Protein AF-A0A819V2S2-F1 (afdb_monomer_lite)

pLDDT: mean 84.73, std 11.16, range [40.34, 95.31]

Foldseek 3Di:
DPDFDWDADPVVRFIETEDLDDDDPDDDDPVVDPDDPVVDPDDDPVPDDPDDDLVVQWDDQDDPGHDHCPVVSVVVRVVSSVD

Radius of gyration: 17.77 Å; chains: 1; bounding box: 40×46×38 Å

Secondary structure (DSSP, 8-state):
-----EEE-TTT--EEE-------SSPPPGGG-S--TTSS----GGGS-S----GGGSPPPP--TTSS-HHHHHHHHHHHHH-

Structure (mmCIF, N/CA/C/O backbone):
data_AF-A0A819V2S2-F1
#
_entry.id   AF-A0A819V2S2-F1
#
loop_
_atom_site.group_PDB
_atom_site.id
_atom_site.type_symbol
_atom_site.label_atom_id
_atom_site.label_alt_id
_atom_site.label_comp_id
_atom_site.label_asym_id
_atom_site.label_entity_id
_atom_site.label_seq_id
_atom_site.pdbx_PDB_ins_code
_atom_site.Cartn_x
_atom_site.Cartn_y
_atom_site.Cartn_z
_atom_site.occupancy
_atom_site.B_iso_or_equiv
_atom_site.auth_seq_id
_atom_site.auth_comp_id
_atom_site.auth_asym_id
_atom_site.auth_atom_id
_atom_site.pdbx_PDB_model_num
ATOM 1 N N . MET A 1 1 ? 28.121 0.724 -7.976 1.00 40.34 1 MET A N 1
ATOM 2 C CA . MET A 1 1 ? 26.809 0.318 -8.534 1.00 40.34 1 MET A CA 1
ATOM 3 C C . MET A 1 1 ? 25.837 0.209 -7.366 1.00 40.34 1 MET A C 1
ATOM 5 O O . MET A 1 1 ? 26.158 -0.551 -6.460 1.00 40.34 1 MET A O 1
ATOM 9 N N . PRO A 1 2 ? 24.728 0.968 -7.304 1.00 53.59 2 PRO A N 1
ATOM 10 C CA . PRO A 1 2 ? 23.766 0.817 -6.213 1.00 53.59 2 PRO A CA 1
ATOM 11 C C . PRO A 1 2 ? 23.198 -0.609 -6.218 1.00 53.59 2 PRO A C 1
ATOM 13 O O . PRO A 1 2 ? 22.835 -1.132 -7.276 1.00 53.59 2 PRO A O 1
ATOM 16 N N . VAL A 1 3 ? 23.164 -1.247 -5.047 1.00 57.47 3 VAL A N 1
ATOM 17 C CA . VAL A 1 3 ? 22.623 -2.600 -4.868 1.00 57.47 3 VAL A CA 1
ATOM 18 C C . VAL A 1 3 ? 21.146 -2.570 -5.245 1.00 57.47 3 VAL A C 1
ATOM 20 O O . VAL A 1 3 ? 20.350 -1.844 -4.651 1.00 57.47 3 VAL A O 1
ATOM 23 N N . ARG A 1 4 ? 20.776 -3.323 -6.281 1.00 68.00 4 ARG A N 1
ATOM 24 C CA . ARG A 1 4 ? 19.381 -3.442 -6.695 1.00 68.00 4 ARG A CA 1
ATOM 25 C C . ARG A 1 4 ? 18.711 -4.499 -5.818 1.00 68.00 4 ARG A C 1
ATOM 27 O O . ARG A 1 4 ? 18.936 -5.690 -6.011 1.00 68.00 4 ARG A O 1
ATOM 34 N N . THR A 1 5 ? 17.922 -4.056 -4.846 1.00 85.81 5 THR A N 1
ATOM 35 C CA . THR A 1 5 ? 17.172 -4.942 -3.945 1.00 85.81 5 THR A CA 1
ATOM 36 C C . THR A 1 5 ? 15.851 -5.367 -4.594 1.00 85.81 5 THR A C 1
ATOM 38 O O . THR A 1 5 ? 15.119 -4.530 -5.128 1.00 85.81 5 THR A O 1
ATOM 41 N N . TYR A 1 6 ? 15.536 -6.663 -4.542 1.00 89.12 6 TYR A N 1
ATOM 42 C CA . TYR A 1 6 ? 14.322 -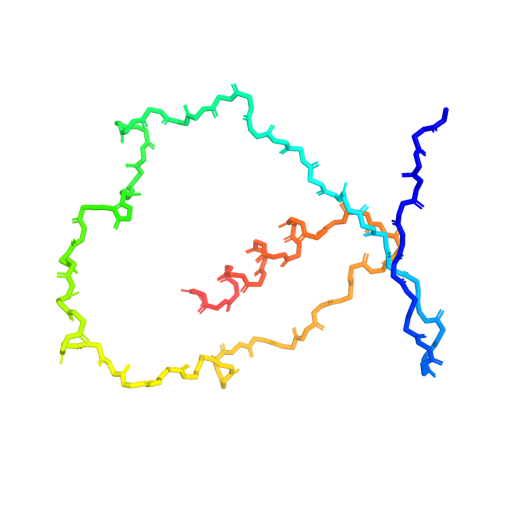7.243 -5.122 1.00 89.12 6 TYR A CA 1
ATOM 43 C C . TYR A 1 6 ? 13.653 -8.226 -4.157 1.00 89.12 6 TYR A C 1
ATOM 45 O O . TYR A 1 6 ? 14.334 -8.873 -3.362 1.00 89.12 6 TYR A O 1
ATOM 53 N N . LEU A 1 7 ? 12.333 -8.374 -4.277 1.00 90.19 7 LEU A N 1
ATOM 54 C CA . LEU A 1 7 ? 11.580 -9.503 -3.729 1.00 90.19 7 LEU A CA 1
ATOM 55 C C . LEU A 1 7 ? 11.229 -10.475 -4.850 1.00 90.19 7 LEU A C 1
ATOM 57 O O . LEU A 1 7 ? 10.917 -10.057 -5.965 1.00 90.19 7 LEU A O 1
ATOM 61 N N . ILE A 1 8 ? 11.248 -11.767 -4.532 1.00 91.81 8 ILE A N 1
ATOM 62 C CA . ILE A 1 8 ? 10.859 -12.835 -5.453 1.00 91.81 8 ILE A CA 1
ATOM 63 C C . ILE A 1 8 ? 9.718 -13.617 -4.814 1.00 91.81 8 ILE A C 1
ATOM 65 O O . ILE A 1 8 ? 9.879 -14.192 -3.735 1.00 91.81 8 ILE A O 1
ATOM 69 N N . ASN A 1 9 ? 8.574 -13.664 -5.490 1.00 92.19 9 ASN A N 1
ATOM 70 C CA . ASN A 1 9 ? 7.505 -14.583 -5.132 1.00 92.19 9 ASN A CA 1
ATOM 71 C C . ASN A 1 9 ? 7.886 -15.984 -5.627 1.00 92.19 9 ASN A C 1
ATOM 73 O O . ASN A 1 9 ? 7.939 -16.227 -6.827 1.00 92.19 9 ASN A O 1
ATOM 77 N N . ARG A 1 10 ? 8.151 -16.915 -4.705 1.00 94.12 10 ARG A N 1
ATOM 78 C CA . ARG A 1 10 ? 8.606 -18.276 -5.047 1.00 94.12 10 ARG A CA 1
ATOM 79 C C . ARG A 1 10 ? 7.531 -19.154 -5.691 1.00 94.12 10 ARG A C 1
ATOM 81 O O . ARG A 1 1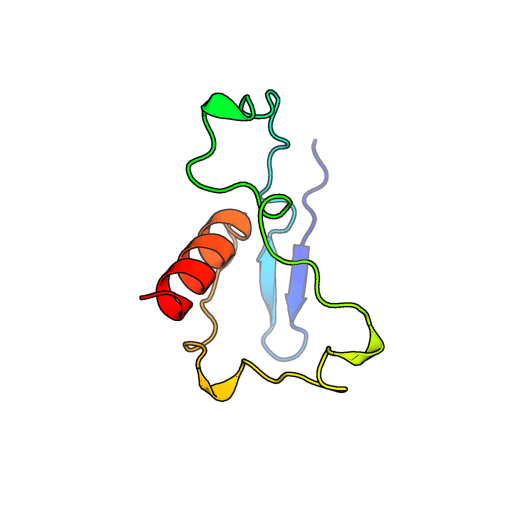0 ? 7.877 -20.153 -6.305 1.00 94.12 10 ARG A O 1
ATOM 88 N N . LEU A 1 11 ? 6.255 -18.807 -5.541 1.00 95.25 11 LEU A N 1
ATOM 89 C CA . LEU A 1 11 ? 5.147 -19.559 -6.134 1.00 95.25 11 LEU A CA 1
ATOM 90 C C . LEU A 1 11 ? 4.909 -19.146 -7.589 1.00 95.25 11 LEU A C 1
ATOM 92 O O . LEU A 1 11 ? 4.592 -19.988 -8.420 1.00 95.25 11 LEU A O 1
ATOM 96 N N . THR A 1 12 ? 5.076 -17.859 -7.901 1.00 93.69 12 THR A N 1
ATOM 97 C CA . THR A 1 12 ? 4.781 -17.303 -9.235 1.00 93.69 12 THR A CA 1
ATOM 98 C C . THR A 1 12 ? 6.024 -16.924 -10.037 1.00 93.69 12 THR A C 1
ATOM 100 O O . THR A 1 12 ? 5.912 -16.570 -11.205 1.00 93.69 12 THR A O 1
ATOM 103 N N . ASN A 1 13 ? 7.208 -16.955 -9.419 1.00 92.75 13 ASN A N 1
ATOM 104 C CA . ASN A 1 13 ? 8.461 -16.390 -9.935 1.00 92.75 13 ASN A CA 1
ATOM 105 C C . ASN A 1 13 ? 8.395 -14.889 -10.279 1.00 92.75 13 ASN A C 1
ATOM 107 O O . ASN A 1 13 ? 9.288 -14.365 -10.947 1.00 92.75 13 ASN A O 1
ATOM 111 N N . ALA A 1 14 ? 7.369 -14.172 -9.807 1.00 91.19 14 ALA A N 1
ATOM 112 C CA . ALA A 1 14 ? 7.274 -12.730 -9.987 1.00 91.19 14 ALA A CA 1
ATOM 113 C C . ALA A 1 14 ? 8.395 -12.010 -9.220 1.00 91.19 14 ALA A C 1
ATOM 115 O O . ALA A 1 14 ? 8.724 -12.370 -8.086 1.00 91.19 14 ALA A O 1
ATOM 116 N N . ILE A 1 15 ? 8.967 -10.979 -9.847 1.00 91.62 15 ILE A N 1
ATOM 117 C CA . ILE A 1 15 ? 10.063 -10.175 -9.297 1.00 91.62 15 ILE A CA 1
ATOM 118 C C . ILE A 1 15 ? 9.568 -8.750 -9.080 1.00 91.62 15 ILE A C 1
ATOM 120 O O . ILE A 1 15 ? 9.147 -8.094 -10.030 1.00 91.62 15 ILE A O 1
ATOM 124 N N . TYR A 1 16 ? 9.728 -8.244 -7.863 1.00 90.44 16 TYR A N 1
ATOM 125 C CA . TYR A 1 16 ? 9.339 -6.889 -7.484 1.00 90.44 16 TYR A CA 1
ATOM 126 C C . TYR A 1 16 ? 10.572 -6.076 -7.107 1.00 90.44 16 TYR A C 1
ATOM 128 O O . TYR A 1 16 ? 11.402 -6.524 -6.312 1.00 90.44 16 TYR A O 1
ATOM 136 N N . ARG A 1 17 ? 10.717 -4.877 -7.679 1.00 90.12 17 ARG A N 1
ATOM 137 C CA . ARG A 1 17 ? 11.818 -3.967 -7.332 1.00 90.12 17 ARG A CA 1
ATOM 138 C C . ARG A 1 17 ? 11.499 -3.239 -6.030 1.00 90.12 17 ARG A C 1
ATOM 140 O O . ARG A 1 17 ? 10.431 -2.648 -5.895 1.00 90.12 17 ARG A O 1
ATOM 147 N N . LEU A 1 18 ? 12.456 -3.239 -5.108 1.00 86.44 18 LEU A N 1
ATOM 148 C CA . LEU A 1 18 ? 12.358 -2.513 -3.846 1.00 86.44 18 LEU A CA 1
ATOM 149 C C . LEU A 1 18 ? 13.029 -1.140 -3.921 1.00 86.44 18 LEU A C 1
ATOM 151 O O . LEU A 1 18 ? 13.787 -0.844 -4.849 1.00 86.44 18 LEU A O 1
ATOM 155 N N . ASN A 1 19 ? 12.753 -0.322 -2.904 1.00 85.56 19 ASN A N 1
ATOM 156 C CA . ASN A 1 19 ? 13.363 0.992 -2.680 1.00 85.56 19 ASN A CA 1
ATOM 157 C C . ASN A 1 19 ? 13.018 2.030 -3.762 1.00 85.56 19 ASN A C 1
ATOM 159 O O . ASN A 1 19 ? 13.862 2.809 -4.191 1.00 85.56 19 ASN A O 1
ATOM 163 N N . GLY A 1 20 ? 11.757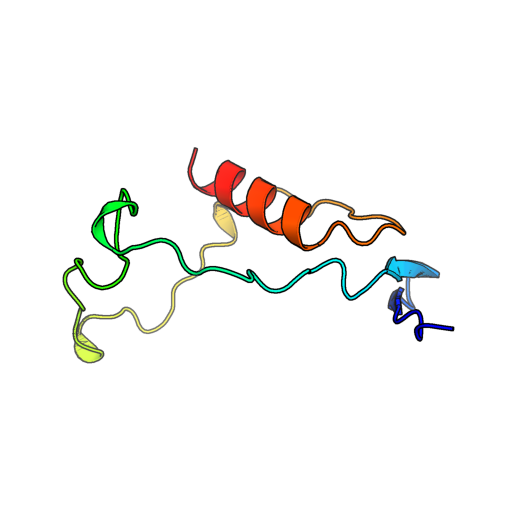 2.039 -4.198 1.00 84.75 20 GLY A N 1
ATOM 164 C CA . GLY A 1 20 ? 11.157 3.090 -5.026 1.00 84.75 20 GLY A CA 1
ATOM 165 C C . GLY A 1 20 ? 10.763 4.343 -4.239 1.00 84.75 20 GLY A C 1
ATOM 166 O O . GLY A 1 20 ? 9.658 4.852 -4.414 1.00 84.75 20 GLY A O 1
ATOM 167 N N . ILE A 1 21 ? 11.610 4.762 -3.299 1.00 89.81 21 ILE A N 1
ATOM 168 C CA . ILE A 1 21 ? 11.342 5.853 -2.364 1.00 89.81 21 ILE A CA 1
ATOM 169 C C . ILE A 1 21 ? 12.542 6.788 -2.302 1.00 89.81 21 ILE A C 1
ATOM 171 O O . ILE A 1 21 ? 13.688 6.341 -2.280 1.00 89.81 21 ILE A O 1
ATOM 175 N N . GLU A 1 22 ? 12.252 8.080 -2.244 1.00 89.19 22 GLU A N 1
ATOM 176 C CA . GLU A 1 22 ? 13.213 9.133 -1.961 1.00 89.19 22 GLU A CA 1
ATOM 177 C C . GLU A 1 22 ? 12.742 9.853 -0.691 1.00 89.19 22 GLU A C 1
ATOM 179 O O . GLU A 1 22 ? 11.557 10.196 -0.603 1.00 89.19 22 GLU A O 1
ATOM 184 N N . PRO A 1 23 ? 13.603 10.025 0.328 1.00 86.94 23 PRO A N 1
ATOM 185 C CA . PRO A 1 23 ? 13.249 10.805 1.505 1.00 86.94 23 PRO A CA 1
ATOM 186 C C . PRO A 1 23 ? 12.871 12.231 1.110 1.00 86.94 23 PRO A C 1
ATOM 188 O O . PRO A 1 23 ? 13.518 12.835 0.257 1.00 86.94 23 PRO A O 1
ATOM 191 N N . SER A 1 24 ? 11.855 12.798 1.759 1.00 87.31 24 SER A N 1
ATOM 192 C CA . SER A 1 24 ? 11.580 14.221 1.573 1.00 87.31 24 SER A CA 1
ATOM 193 C C . SER A 1 24 ? 12.730 15.040 2.158 1.00 87.31 24 SER A C 1
ATOM 195 O O . SER A 1 24 ? 13.059 14.890 3.334 1.00 87.31 24 SER A O 1
ATOM 197 N N . HIS A 1 25 ? 13.322 15.921 1.353 1.00 86.56 25 HIS A N 1
ATOM 198 C CA . HIS A 1 25 ? 14.389 16.827 1.795 1.00 86.56 25 HIS A CA 1
ATOM 199 C C . HIS A 1 25 ? 13.862 18.035 2.579 1.00 86.56 25 HIS A C 1
ATOM 201 O O . HIS A 1 25 ? 14.627 18.719 3.254 1.00 86.56 25 HIS A O 1
ATOM 207 N N . GLN A 1 26 ? 12.554 18.283 2.508 1.00 85.94 26 GLN A N 1
ATOM 208 C CA . GLN A 1 26 ? 11.878 19.355 3.219 1.00 85.94 26 GLN A CA 1
ATOM 209 C C . GLN A 1 26 ? 10.574 18.810 3.796 1.00 85.94 26 GLN A C 1
ATOM 211 O O . GLN A 1 26 ? 9.770 18.202 3.085 1.00 85.94 26 GLN A O 1
ATOM 216 N N . MET A 1 27 ? 10.366 18.999 5.096 1.00 79.00 27 MET A N 1
ATOM 217 C CA . MET A 1 27 ? 9.037 18.808 5.664 1.00 79.00 27 MET A CA 1
ATOM 218 C C . MET A 1 27 ? 8.189 20.040 5.334 1.00 79.00 27 MET A C 1
ATOM 220 O O . MET A 1 27 ? 8.706 21.154 5.440 1.00 79.00 27 MET A O 1
ATOM 224 N N . PRO A 1 28 ? 6.921 19.868 4.926 1.00 78.69 28 PRO A N 1
ATOM 225 C CA . PRO A 1 28 ? 6.014 21.001 4.771 1.00 78.69 28 PRO A CA 1
ATOM 226 C C . PRO A 1 28 ? 5.878 21.739 6.107 1.00 78.69 28 PRO A C 1
ATOM 228 O O . PRO A 1 28 ? 5.905 21.106 7.171 1.00 78.69 28 PRO A O 1
ATOM 231 N N . HIS A 1 29 ? 5.740 23.066 6.065 1.00 82.12 29 HIS A N 1
ATOM 232 C CA . HIS A 1 29 ? 5.442 23.822 7.276 1.00 82.12 29 HIS A CA 1
ATOM 233 C C . HIS A 1 29 ? 4.038 23.456 7.768 1.00 82.12 29 HIS A C 1
ATOM 235 O O . HIS A 1 29 ? 3.186 23.034 6.985 1.00 82.12 29 HIS A O 1
ATOM 241 N N . LYS A 1 30 ? 3.778 23.584 9.078 1.00 75.81 30 LYS A N 1
ATOM 242 C CA . LYS A 1 30 ? 2.470 23.203 9.639 1.00 75.81 30 LYS A CA 1
ATOM 243 C C . LYS A 1 30 ? 1.345 24.023 8.999 1.00 75.81 30 LYS A C 1
ATOM 245 O O . LYS A 1 30 ? 0.281 23.468 8.753 1.00 75.81 30 LYS A O 1
ATOM 250 N N . GLU A 1 31 ? 1.596 25.295 8.691 1.00 81.38 31 GLU A N 1
ATOM 251 C CA . GLU A 1 31 ? 0.657 26.159 7.967 1.00 81.38 31 GLU A CA 1
ATOM 252 C C . GLU A 1 31 ? 0.315 25.688 6.542 1.00 81.38 31 GLU A C 1
ATOM 254 O O . GLU A 1 31 ? -0.769 25.998 6.055 1.00 81.38 31 GLU A O 1
ATOM 259 N N . ASP A 1 32 ? 1.184 24.902 5.896 1.00 80.25 32 ASP A N 1
ATOM 260 C CA . ASP A 1 32 ? 0.951 24.369 4.545 1.00 80.25 32 ASP A CA 1
ATOM 261 C C . ASP A 1 32 ? 0.090 23.094 4.560 1.00 80.25 32 ASP A C 1
ATOM 263 O O . ASP A 1 32 ? -0.379 22.623 3.518 1.00 80.25 32 ASP A O 1
ATOM 267 N N . LEU A 1 33 ? -0.108 22.491 5.737 1.00 76.62 33 LEU A N 1
ATOM 268 C CA . LEU A 1 33 ? -0.893 21.275 5.887 1.00 76.62 33 LEU A CA 1
ATOM 269 C C . LEU A 1 33 ? -2.383 21.622 5.938 1.00 76.62 33 LEU A C 1
ATOM 271 O O . LEU A 1 33 ? -2.856 22.246 6.882 1.00 76.62 33 LEU A O 1
ATOM 275 N N . GLN A 1 34 ? -3.155 21.114 4.972 1.00 70.62 34 GLN A N 1
ATOM 276 C CA . GLN A 1 34 ? -4.626 21.166 5.026 1.00 70.62 34 GLN A CA 1
ATOM 277 C C . GLN A 1 34 ? -5.185 20.476 6.281 1.00 70.62 34 GLN A C 1
ATOM 279 O O . GLN A 1 34 ? -6.265 20.819 6.754 1.00 70.62 34 GLN A O 1
ATOM 284 N N . GLN A 1 35 ? -4.452 19.491 6.807 1.00 66.12 35 GLN A N 1
ATOM 285 C CA . GLN A 1 35 ? -4.813 18.729 7.991 1.00 66.12 35 GLN A CA 1
ATOM 286 C C . GLN A 1 35 ? -3.538 18.213 8.670 1.00 66.12 35 GLN A C 1
ATOM 288 O O . GLN A 1 35 ? -2.731 17.528 8.040 1.00 66.12 35 GLN A O 1
ATOM 293 N N . SER A 1 36 ? -3.351 18.514 9.958 1.00 69.38 36 SER A N 1
ATOM 294 C CA . SER A 1 36 ? -2.356 17.820 10.779 1.00 69.38 36 SER A CA 1
ATOM 295 C C . SER A 1 36 ? -3.021 16.641 11.476 1.00 69.38 36 SER A C 1
ATOM 297 O O . SER A 1 36 ? -4.025 16.821 12.161 1.00 69.38 36 SER A O 1
ATOM 299 N N . PHE A 1 37 ? -2.427 15.449 11.384 1.00 67.06 37 PHE A N 1
ATOM 300 C CA . PHE A 1 37 ? -2.904 14.270 12.121 1.00 67.06 37 PHE A CA 1
ATOM 301 C C . PHE A 1 37 ? -2.855 14.444 13.651 1.00 67.06 37 PHE A C 1
ATOM 303 O O . PHE A 1 37 ? -3.472 13.665 14.374 1.00 67.06 37 PHE A O 1
ATOM 310 N N . SER A 1 38 ? -2.150 15.470 14.137 1.00 66.12 38 SER A N 1
ATOM 311 C CA . SER A 1 38 ? -2.068 15.842 15.552 1.00 66.12 38 SER A CA 1
ATOM 312 C C . SER A 1 38 ? -3.161 16.816 16.001 1.00 66.12 38 SER A C 1
ATOM 314 O O . SER A 1 38 ? -3.309 17.033 17.199 1.00 66.12 38 SER A O 1
ATOM 316 N N . ASP A 1 39 ? -3.921 17.405 15.071 1.00 65.69 39 ASP A N 1
ATOM 317 C CA . ASP A 1 39 ? -4.980 18.379 15.375 1.00 65.69 39 ASP A CA 1
ATOM 318 C C . ASP A 1 39 ? -6.356 17.692 15.564 1.00 65.69 39 ASP A C 1
ATOM 320 O O . ASP A 1 39 ? -7.402 18.341 15.578 1.00 65.69 39 ASP A O 1
ATOM 324 N N . HIS A 1 40 ? -6.379 16.361 15.695 1.00 66.94 40 HIS A N 1
ATOM 325 C CA . HIS A 1 40 ? -7.587 15.561 15.928 1.00 66.94 40 HIS A CA 1
ATOM 326 C C . HIS A 1 40 ? -7.722 15.164 17.393 1.00 66.94 40 HIS A C 1
ATOM 328 O O . HIS A 1 40 ? -6.737 15.103 18.127 1.00 66.94 40 HIS A O 1
ATOM 334 N N . VAL A 1 41 ? -8.950 14.835 17.810 1.00 72.31 41 VAL A N 1
ATOM 335 C CA . VAL A 1 41 ? -9.185 14.213 19.117 1.00 72.31 41 VAL A CA 1
ATOM 336 C C . VAL A 1 41 ? -8.404 12.903 19.164 1.00 72.31 41 VAL A C 1
ATOM 338 O O . VAL A 1 41 ? -8.759 11.923 18.509 1.00 72.31 41 VAL A O 1
ATOM 341 N N . LEU A 1 42 ? -7.322 12.896 19.937 1.00 71.62 42 LEU A N 1
ATOM 342 C CA . LEU A 1 42 ? -6.614 11.679 20.285 1.00 71.62 42 LEU A CA 1
ATOM 343 C C . LEU A 1 42 ? -7.482 10.934 21.295 1.00 71.62 42 LEU A C 1
ATOM 345 O O . LEU A 1 42 ? -7.578 11.318 22.461 1.00 71.62 42 LEU A O 1
ATOM 349 N N . PHE A 1 43 ? -8.161 9.890 20.831 1.00 76.75 43 PHE A N 1
ATOM 350 C CA . PHE A 1 43 ? -8.865 8.977 21.719 1.00 76.75 43 PHE A CA 1
ATOM 351 C C . PHE A 1 43 ? -7.852 8.337 22.670 1.00 76.75 43 PHE A C 1
ATOM 353 O O . PHE A 1 43 ? -6.777 7.913 22.235 1.00 76.75 43 PHE A O 1
ATOM 360 N N . SER A 1 44 ? -8.174 8.262 23.966 1.00 80.94 44 SER A N 1
ATOM 361 C CA . SER A 1 44 ? -7.354 7.447 24.864 1.00 80.94 44 SER A CA 1
ATOM 362 C C . SER A 1 44 ? -7.394 5.993 24.389 1.00 80.94 44 SER A C 1
ATOM 364 O O . SER A 1 44 ? -8.351 5.576 23.729 1.00 80.94 44 SER A O 1
ATOM 366 N N . SER A 1 45 ? -6.365 5.214 24.723 1.00 78.25 45 SER A N 1
ATOM 367 C CA . SER A 1 45 ? -6.278 3.793 24.359 1.00 78.25 45 SER A CA 1
ATOM 368 C C . SER A 1 45 ? -7.556 3.016 24.682 1.00 78.25 45 SER A C 1
ATOM 370 O O . SER A 1 45 ? -7.948 2.142 23.917 1.00 78.25 45 SER A O 1
ATOM 372 N N . ASP A 1 46 ? -8.230 3.388 25.769 1.00 87.81 46 ASP A N 1
ATOM 373 C CA . ASP A 1 46 ? -9.428 2.721 26.289 1.00 87.81 46 ASP A CA 1
ATOM 374 C C . ASP A 1 46 ? -10.682 2.993 25.440 1.00 87.81 46 ASP A C 1
ATOM 376 O O . ASP A 1 46 ? -11.677 2.282 25.550 1.00 87.81 46 ASP A O 1
ATOM 380 N N . HIS A 1 47 ? -10.633 4.013 24.579 1.00 88.56 47 HIS A N 1
ATOM 381 C CA . HIS A 1 47 ? -11.696 4.362 23.634 1.00 88.56 47 HIS A CA 1
ATOM 382 C C . HIS A 1 47 ? -11.455 3.788 22.231 1.00 88.56 47 HIS A C 1
ATOM 384 O O . HIS A 1 47 ? -12.309 3.939 21.355 1.00 88.56 47 HIS A O 1
ATOM 390 N N . LEU A 1 48 ? -10.308 3.147 21.986 1.00 90.12 48 LEU A N 1
ATOM 391 C CA . LEU A 1 48 ? -10.047 2.482 20.716 1.00 90.12 48 LEU A CA 1
ATOM 392 C C . LEU A 1 48 ? -10.685 1.087 20.713 1.00 90.12 48 LEU A C 1
ATOM 394 O O . LEU A 1 48 ? -10.603 0.361 21.706 1.00 90.12 48 LEU A O 1
ATOM 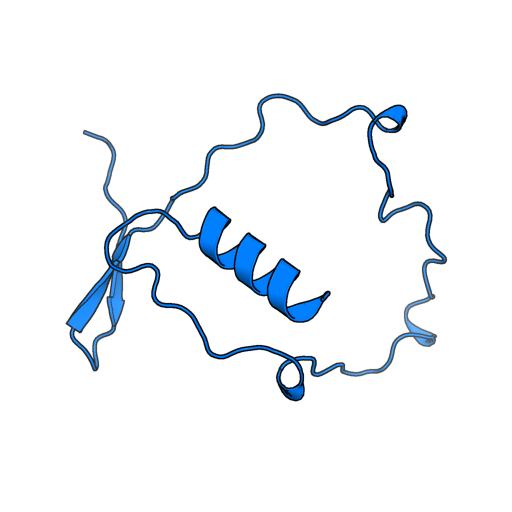398 N N . PRO A 1 49 ? -11.293 0.657 19.595 1.00 91.81 49 PRO A N 1
ATOM 399 C CA . PRO A 1 49 ? -11.731 -0.723 19.469 1.00 91.81 49 PRO A CA 1
ATOM 400 C C . PRO A 1 49 ? -10.517 -1.663 19.552 1.00 91.81 49 PRO A C 1
ATOM 402 O O . PRO A 1 49 ? -9.442 -1.334 19.043 1.00 91.81 49 PRO A O 1
ATOM 405 N N . PRO A 1 50 ? -10.677 -2.879 20.102 1.00 91.75 50 PRO A N 1
ATOM 406 C CA . PRO A 1 50 ? -9.573 -3.832 20.241 1.00 91.75 50 PRO A CA 1
ATOM 407 C C . PRO A 1 50 ? -8.993 -4.277 18.889 1.00 91.75 50 PRO A C 1
ATOM 409 O O . PRO A 1 50 ? -7.866 -4.766 18.821 1.00 91.75 50 PRO A O 1
ATOM 412 N N . LYS A 1 51 ? -9.768 -4.141 17.805 1.00 94.81 51 LYS A N 1
ATOM 413 C CA . LYS A 1 51 ? -9.353 -4.448 16.438 1.00 94.81 51 LYS A CA 1
ATOM 414 C C . LYS A 1 51 ? -10.206 -3.681 15.434 1.00 94.81 51 LYS A C 1
ATOM 416 O O . LYS A 1 51 ? -11.420 -3.590 15.593 1.00 94.81 51 LYS A O 1
ATOM 421 N N . VAL A 1 52 ? -9.573 -3.230 14.354 1.00 93.50 52 VAL A N 1
ATOM 422 C CA . VAL A 1 52 ? -10.243 -2.704 13.160 1.00 93.50 52 VAL A CA 1
ATOM 423 C C . VAL A 1 52 ? -9.753 -3.487 11.948 1.00 93.50 52 VAL A C 1
ATOM 425 O O . VAL A 1 52 ? -8.552 -3.706 11.795 1.00 93.50 52 VAL A O 1
ATOM 428 N N . ASP A 1 53 ? -10.677 -3.926 11.096 1.00 95.31 53 ASP A N 1
ATOM 429 C CA . ASP A 1 53 ? -10.361 -4.535 9.805 1.00 95.31 53 ASP A CA 1
ATOM 430 C C . ASP A 1 53 ? -10.952 -3.683 8.681 1.00 95.31 53 ASP A C 1
ATOM 432 O O . ASP A 1 53 ? -12.165 -3.643 8.493 1.00 95.31 53 ASP A O 1
ATOM 436 N N . LEU A 1 54 ? -10.079 -2.988 7.952 1.00 94.31 54 LEU A N 1
ATOM 437 C CA . LEU A 1 54 ? -10.470 -2.122 6.838 1.00 94.31 54 LEU A CA 1
ATOM 438 C C . LEU A 1 54 ? -10.448 -2.845 5.485 1.00 94.31 54 LEU A C 1
ATOM 440 O O . LEU A 1 54 ? -10.910 -2.287 4.494 1.00 94.31 54 LEU A O 1
ATOM 444 N N . ARG A 1 55 ? -9.940 -4.085 5.423 1.00 92.19 55 ARG A N 1
ATOM 445 C CA . ARG A 1 55 ? -9.781 -4.842 4.168 1.00 92.19 55 ARG A CA 1
ATOM 446 C C . ARG A 1 55 ? -11.078 -5.009 3.367 1.00 92.19 55 ARG A C 1
ATOM 448 O O . ARG A 1 55 ? -10.982 -4.940 2.146 1.00 92.19 55 ARG A O 1
ATOM 455 N N . PRO A 1 56 ? -12.269 -5.193 3.978 1.00 94.38 56 PRO A N 1
ATOM 456 C CA . PRO A 1 56 ? -13.519 -5.298 3.219 1.00 94.38 56 PRO A CA 1
ATOM 457 C C . PRO A 1 56 ? -13.848 -4.072 2.358 1.00 94.38 56 PRO A C 1
ATOM 459 O O . PRO A 1 56 ? -14.627 -4.187 1.419 1.00 94.38 56 PRO A O 1
ATOM 462 N N . TYR A 1 57 ? -13.256 -2.917 2.667 1.00 92.50 57 TYR A N 1
ATOM 463 C CA . TYR A 1 57 ? -13.465 -1.656 1.955 1.00 92.50 57 TYR A CA 1
ATOM 464 C C . TYR A 1 57 ? -12.325 -1.324 0.980 1.00 92.50 57 TYR A C 1
ATOM 466 O O . TYR A 1 57 ? -12.332 -0.268 0.357 1.00 92.50 57 TYR A O 1
ATOM 474 N N . MET A 1 58 ? -11.309 -2.184 0.874 1.00 91.88 58 MET A N 1
ATOM 475 C CA . MET A 1 58 ? -10.156 -1.954 0.006 1.00 91.88 58 MET A CA 1
ATOM 476 C C . MET A 1 58 ? -10.393 -2.522 -1.391 1.00 91.88 58 MET A C 1
ATOM 478 O O . MET A 1 58 ? -11.070 -3.534 -1.575 1.00 91.88 58 MET A O 1
ATOM 482 N N . THR A 1 59 ? -9.773 -1.898 -2.390 1.00 91.94 59 THR A N 1
ATOM 483 C CA . THR A 1 59 ? -9.745 -2.438 -3.750 1.00 91.94 59 THR A CA 1
ATOM 484 C C . THR A 1 59 ? -8.825 -3.654 -3.851 1.00 91.94 59 THR A C 1
ATOM 486 O O . THR A 1 59 ? -8.021 -3.937 -2.961 1.00 91.94 59 THR A O 1
ATOM 489 N N . THR A 1 60 ? -8.899 -4.360 -4.979 1.00 93.31 60 THR A N 1
ATOM 490 C CA . THR A 1 60 ? -7.931 -5.407 -5.321 1.00 93.31 60 THR A CA 1
ATOM 491 C C . THR A 1 60 ? -6.495 -4.878 -5.279 1.00 93.31 60 THR A C 1
ATOM 493 O O . THR A 1 60 ? -6.243 -3.709 -5.578 1.00 93.31 60 THR A O 1
ATOM 496 N N . VAL A 1 61 ? -5.549 -5.749 -4.918 1.00 91.81 61 VAL A N 1
ATOM 497 C CA . VAL A 1 61 ? -4.122 -5.404 -4.841 1.00 91.81 61 VAL A CA 1
ATOM 498 C C . VAL A 1 61 ? -3.560 -5.175 -6.245 1.00 91.81 61 VAL A C 1
ATOM 500 O O . VAL A 1 61 ? -3.659 -6.049 -7.102 1.00 91.81 61 VAL A O 1
ATOM 503 N N . GLU A 1 62 ? -2.951 -4.010 -6.459 1.00 91.94 62 GLU A N 1
ATOM 504 C CA . GLU A 1 62 ? -2.325 -3.631 -7.731 1.00 91.94 62 GLU A CA 1
ATOM 505 C C . GLU A 1 62 ? -0.929 -4.247 -7.902 1.00 91.94 62 GLU A C 1
ATOM 507 O O . GLU A 1 62 ? -0.170 -4.378 -6.937 1.00 91.94 62 GLU A O 1
ATOM 512 N N . ASP A 1 63 ? -0.543 -4.536 -9.148 1.00 91.44 63 ASP A N 1
ATOM 513 C CA . ASP A 1 63 ? 0.783 -5.062 -9.481 1.00 91.44 63 ASP A CA 1
ATOM 514 C C . ASP A 1 63 ? 1.771 -3.934 -9.833 1.00 91.44 63 ASP A C 1
ATOM 516 O O . ASP A 1 63 ? 1.691 -3.313 -10.893 1.00 91.44 63 ASP A O 1
ATOM 520 N N . GLN A 1 64 ? 2.753 -3.678 -8.960 1.00 90.69 64 GLN A N 1
ATOM 521 C CA . GLN A 1 64 ? 3.839 -2.719 -9.232 1.00 90.69 64 GLN A CA 1
ATOM 522 C C . GLN A 1 64 ? 4.832 -3.202 -10.305 1.00 90.69 64 GLN A C 1
ATOM 524 O O . GLN A 1 64 ? 5.738 -2.465 -10.704 1.00 90.69 64 GLN A O 1
ATOM 529 N N . SER A 1 65 ? 4.714 -4.454 -10.748 1.00 90.94 65 SER A N 1
ATOM 530 C CA . SER A 1 65 ? 5.611 -5.086 -11.705 1.00 90.94 65 SER A CA 1
ATOM 531 C C . SER A 1 65 ? 7.083 -4.983 -11.257 1.00 90.94 65 SER A C 1
ATOM 533 O O . SER A 1 65 ? 7.426 -5.050 -10.073 1.00 90.94 65 SER A O 1
ATOM 535 N N . ARG A 1 66 ? 8.001 -4.807 -12.214 1.00 90.38 66 ARG A N 1
ATOM 536 C CA . ARG A 1 66 ? 9.454 -4.776 -11.979 1.00 90.38 66 ARG A CA 1
ATOM 537 C C . ARG A 1 66 ? 10.009 -3.367 -11.744 1.00 90.38 66 ARG A C 1
ATOM 539 O O . ARG A 1 66 ? 11.230 -3.186 -11.754 1.00 90.38 66 ARG A O 1
ATOM 546 N N . ILE A 1 67 ? 9.146 -2.369 -11.552 1.00 89.50 67 ILE A N 1
ATOM 547 C CA . ILE A 1 67 ? 9.550 -0.978 -11.319 1.00 89.50 67 ILE A CA 1
ATOM 548 C C . ILE A 1 67 ? 9.458 -0.619 -9.834 1.00 89.50 67 ILE A C 1
ATOM 550 O O . ILE A 1 67 ? 8.765 -1.268 -9.055 1.00 89.50 67 ILE A O 1
ATOM 554 N N . GLY A 1 68 ? 10.217 0.398 -9.425 1.00 89.25 68 GLY A N 1
ATOM 555 C CA . GLY A 1 68 ? 10.212 0.901 -8.051 1.00 89.25 68 GLY A CA 1
ATOM 556 C C . GLY A 1 68 ? 9.077 1.900 -7.842 1.00 89.25 68 GLY A C 1
ATOM 557 O O . GLY A 1 68 ? 9.359 3.056 -7.564 1.00 89.25 68 GLY A O 1
ATOM 558 N N . SER A 1 69 ? 7.822 1.489 -8.038 1.00 92.94 69 SER A N 1
ATOM 559 C CA . SER A 1 69 ? 6.639 2.363 -7.930 1.00 92.94 69 SER A CA 1
ATOM 560 C C . SER A 1 69 ? 5.853 2.175 -6.628 1.00 92.94 69 SER A C 1
ATOM 562 O O . SER A 1 69 ? 4.693 2.570 -6.547 1.00 92.94 69 SER A O 1
ATOM 564 N N . CYS A 1 70 ? 6.452 1.572 -5.596 1.00 91.62 70 CYS A N 1
ATOM 565 C CA . CYS A 1 70 ? 5.754 1.229 -4.352 1.00 91.62 70 CYS A CA 1
ATOM 566 C C . CYS A 1 70 ? 5.094 2.440 -3.666 1.00 91.62 70 CYS A C 1
ATOM 568 O O . CYS A 1 70 ? 3.991 2.313 -3.136 1.00 91.62 70 CYS A O 1
ATOM 570 N N . THR A 1 71 ? 5.716 3.619 -3.727 1.00 94.00 71 THR A N 1
ATOM 571 C CA . THR A 1 71 ? 5.162 4.884 -3.217 1.00 94.00 71 THR A CA 1
ATOM 572 C C . THR A 1 71 ? 3.914 5.310 -3.995 1.00 94.00 71 THR A C 1
ATOM 574 O O . THR A 1 71 ? 2.886 5.612 -3.391 1.00 94.00 71 THR A O 1
ATOM 577 N N . ALA A 1 72 ? 3.963 5.246 -5.328 1.00 93.81 72 ALA A N 1
ATOM 578 C CA . ALA A 1 72 ? 2.832 5.560 -6.197 1.00 93.81 72 ALA A CA 1
ATOM 579 C C . ALA A 1 72 ? 1.659 4.583 -6.005 1.00 93.81 72 ALA A C 1
ATOM 581 O O . ALA A 1 72 ? 0.524 5.021 -5.824 1.00 93.81 72 ALA A O 1
ATOM 582 N N . ASN A 1 73 ? 1.922 3.271 -5.979 1.00 93.75 73 ASN A N 1
ATOM 583 C CA . ASN A 1 73 ? 0.887 2.258 -5.749 1.00 93.75 73 ASN A CA 1
ATOM 584 C C . ASN A 1 73 ? 0.223 2.436 -4.375 1.00 93.75 73 ASN A C 1
ATOM 586 O O . ASN A 1 73 ? -1.001 2.369 -4.279 1.00 93.75 73 ASN A O 1
ATOM 590 N N . SER A 1 74 ? 1.012 2.714 -3.329 1.00 92.19 74 SER A N 1
ATOM 591 C CA . SER A 1 74 ? 0.488 2.979 -1.981 1.00 92.19 74 SER A CA 1
ATOM 592 C C . SER 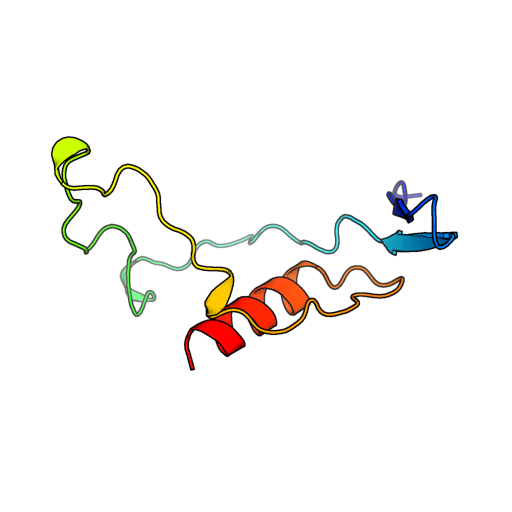A 1 74 ? -0.444 4.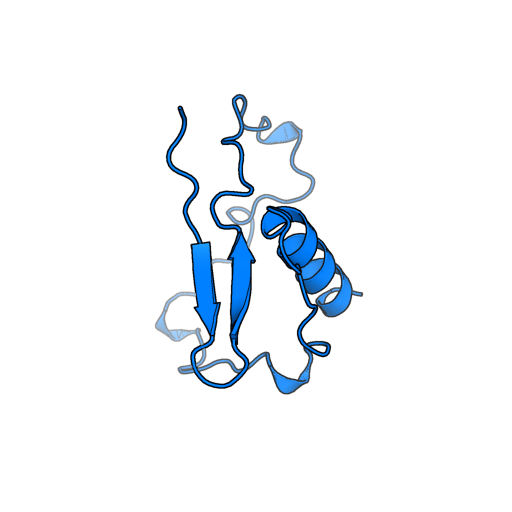193 -1.964 1.00 92.19 74 SER A C 1
ATOM 594 O O . SER A 1 74 ? -1.542 4.118 -1.416 1.00 92.19 74 SER A O 1
ATOM 596 N N . LEU A 1 75 ? -0.043 5.294 -2.611 1.00 93.38 75 LEU A N 1
ATOM 597 C CA . LEU A 1 75 ? -0.845 6.517 -2.671 1.00 93.38 75 LEU A CA 1
ATOM 598 C C . LEU A 1 75 ? -2.153 6.315 -3.447 1.00 93.38 75 LEU A C 1
ATOM 600 O O . LEU A 1 75 ? -3.211 6.756 -3.002 1.00 93.38 75 LEU A O 1
ATOM 604 N N . VAL A 1 76 ? -2.099 5.630 -4.592 1.00 93.69 76 VAL A N 1
ATOM 605 C CA . VAL A 1 76 ? -3.298 5.311 -5.379 1.00 93.69 76 VAL A CA 1
ATOM 606 C C . VAL A 1 76 ? -4.237 4.404 -4.586 1.00 93.69 76 VAL A C 1
ATOM 608 O O . VAL A 1 76 ? -5.439 4.654 -4.579 1.00 93.69 76 VAL A O 1
ATOM 611 N N . GLY A 1 77 ? -3.708 3.402 -3.879 1.00 91.88 77 GLY A N 1
ATOM 612 C CA . GLY A 1 77 ? -4.501 2.539 -3.002 1.00 91.88 77 GLY A CA 1
ATOM 613 C C . GLY A 1 77 ? -5.207 3.322 -1.893 1.00 91.88 77 GLY A C 1
ATOM 614 O O . GLY A 1 77 ? -6.408 3.161 -1.699 1.00 91.88 77 GLY A O 1
ATOM 615 N N . ALA A 1 78 ? -4.495 4.234 -1.225 1.00 91.06 78 ALA A N 1
ATOM 616 C CA . ALA A 1 78 ? -5.085 5.109 -0.211 1.00 91.06 78 ALA A CA 1
ATOM 617 C C . ALA A 1 78 ? -6.180 6.017 -0.796 1.00 91.06 78 ALA A C 1
ATOM 619 O O . ALA A 1 78 ? -7.254 6.147 -0.212 1.00 91.06 78 ALA A O 1
ATOM 620 N N . LYS A 1 79 ? -5.947 6.597 -1.982 1.00 89.94 79 LYS A N 1
ATOM 621 C CA . LYS A 1 79 ? -6.940 7.427 -2.675 1.00 89.94 79 LYS A CA 1
ATOM 622 C C . LYS A 1 79 ? -8.196 6.634 -3.047 1.00 89.94 79 LYS A C 1
ATOM 624 O O . LYS A 1 79 ? -9.286 7.148 -2.854 1.00 89.94 79 LYS A O 1
ATOM 629 N N . LYS A 1 80 ? -8.046 5.404 -3.547 1.00 88.81 80 LYS A N 1
ATOM 630 C CA . LYS A 1 80 ? -9.165 4.509 -3.899 1.00 88.81 80 LYS A CA 1
ATOM 631 C C . LYS A 1 80 ? -9.979 4.036 -2.690 1.00 88.81 80 LYS A C 1
ATOM 633 O O . LYS A 1 80 ? -11.103 3.596 -2.863 1.00 88.81 80 LYS A O 1
ATOM 638 N N . TYR A 1 81 ? -9.396 4.050 -1.492 1.00 87.12 81 TYR A N 1
ATOM 639 C CA . TYR A 1 81 ? -10.121 3.758 -0.254 1.00 87.12 81 TYR A CA 1
ATOM 640 C C . TYR A 1 81 ? -10.909 4.978 0.247 1.00 87.12 81 TYR A C 1
ATOM 642 O O . TYR A 1 81 ? -12.005 4.833 0.777 1.00 87.12 81 TYR A O 1
ATOM 650 N N . ALA A 1 82 ? -10.336 6.176 0.113 1.00 76.81 82 ALA A N 1
ATOM 651 C CA . ALA A 1 82 ? -10.907 7.402 0.667 1.00 76.81 82 ALA A CA 1
ATOM 652 C C . ALA A 1 82 ? -12.014 8.044 -0.196 1.00 76.81 82 ALA A C 1
ATOM 654 O O . ALA A 1 82 ? -12.730 8.906 0.313 1.00 76.81 82 ALA A O 1
ATOM 655 N N . PHE A 1 83 ? -12.139 7.657 -1.470 1.00 55.81 83 PHE A N 1
ATOM 656 C CA . PHE A 1 83 ? -13.096 8.185 -2.453 1.00 55.81 83 PHE A CA 1
ATOM 657 C C . PHE A 1 83 ? -13.724 7.048 -3.255 1.00 55.81 83 PHE A C 1
ATOM 659 O O . PHE A 1 83 ? -14.914 7.186 -3.613 1.00 55.81 83 PHE A O 1
#

Sequence (83 aa):
MPVRTYLINRLTNAIYRLNGIEPSHQMPHKEDLQQSFSDHVLFSSDHLPPKVDLRPYMTTVEDQSRIGSCTANSLVGAKKYAF